Protein AF-N1UWQ7-F1 (afdb_monomer_lite)

Radius of gyration: 18.41 Å; chains: 1; bounding box: 34×38×49 Å

Sequence (87 aa):
MKDFSDFFRNPHIWDREIVAVGGDLSPERLLYAYKNGIFPWSDQPILWYCLDPRSIFDLNKLHISKRLKEKSIKNVIRLHSTVHLNK

Organism: NCBI:txid1085541

Structure (mmCIF, N/CA/C/O backbone):
data_AF-N1UWQ7-F1
#
_entry.id   AF-N1UWQ7-F1
#
loop_
_atom_site.group_PDB
_atom_site.id
_atom_site.type_symbol
_atom_site.label_atom_id
_atom_site.label_alt_id
_atom_site.label_comp_id
_atom_site.label_asym_id
_atom_site.label_entity_id
_atom_site.label_seq_id
_atom_site.pdbx_PDB_ins_code
_atom_site.Cartn_x
_atom_site.Cartn_y
_atom_site.Cartn_z
_atom_site.occupancy
_atom_site.B_iso_or_equiv
_atom_site.auth_seq_id
_atom_site.auth_comp_id
_atom_site.auth_asym_id
_atom_site.auth_atom_id
_atom_site.pdbx_PDB_model_num
ATOM 1 N N . MET A 1 1 ? -4.060 9.165 -19.083 1.00 64.94 1 MET A N 1
ATOM 2 C CA . MET A 1 1 ? -3.295 8.582 -17.957 1.00 64.94 1 MET A CA 1
ATOM 3 C C . MET A 1 1 ? -2.158 7.793 -18.578 1.00 64.94 1 MET A C 1
ATOM 5 O O . MET A 1 1 ? -2.434 7.127 -19.566 1.00 64.94 1 MET A O 1
ATOM 9 N N . LYS A 1 2 ? -0.910 7.934 -18.109 1.00 81.94 2 LYS A N 1
ATOM 10 C CA . LYS A 1 2 ? 0.198 7.132 -18.653 1.00 81.94 2 LYS A CA 1
ATOM 11 C C . LYS A 1 2 ? -0.051 5.657 -18.348 1.00 81.94 2 LYS A C 1
ATOM 13 O O . LYS A 1 2 ? -0.538 5.339 -17.262 1.00 81.94 2 LYS A O 1
ATOM 18 N N . ASP A 1 3 ? 0.249 4.812 -19.321 1.00 88.00 3 ASP A N 1
ATOM 19 C CA . ASP A 1 3 ? 0.228 3.368 -19.149 1.00 88.00 3 ASP A CA 1
ATOM 20 C C . ASP A 1 3 ? 1.583 2.899 -18.606 1.00 88.00 3 ASP A C 1
ATOM 22 O O . ASP A 1 3 ? 2.628 3.418 -19.002 1.00 88.00 3 ASP A O 1
ATOM 26 N N . PHE A 1 4 ? 1.550 1.964 -17.661 1.00 93.38 4 PHE A N 1
ATOM 27 C CA . PHE A 1 4 ? 2.730 1.368 -17.033 1.00 93.38 4 PHE A CA 1
ATOM 28 C C . PHE A 1 4 ? 2.654 -0.169 -17.041 1.00 93.38 4 PHE A C 1
ATOM 30 O O . PHE A 1 4 ? 3.358 -0.821 -16.265 1.00 93.38 4 PHE A O 1
ATOM 37 N N . SER A 1 5 ? 1.818 -0.753 -17.907 1.00 90.44 5 SER A N 1
ATOM 38 C CA . SER A 1 5 ? 1.692 -2.204 -18.102 1.00 90.44 5 SER A CA 1
ATOM 39 C C . SER A 1 5 ? 3.021 -2.890 -18.415 1.00 90.44 5 SER A C 1
ATOM 41 O O . SER A 1 5 ? 3.264 -3.998 -17.951 1.00 90.44 5 SER A O 1
ATOM 43 N N . ASP A 1 6 ? 3.903 -2.215 -19.153 1.00 93.25 6 ASP A N 1
ATOM 44 C CA . ASP A 1 6 ? 5.210 -2.761 -19.532 1.00 93.25 6 ASP A CA 1
ATOM 45 C C . ASP A 1 6 ? 6.198 -2.784 -18.355 1.00 93.25 6 ASP A C 1
ATOM 47 O O . ASP A 1 6 ? 7.189 -3.512 -18.376 1.00 93.25 6 A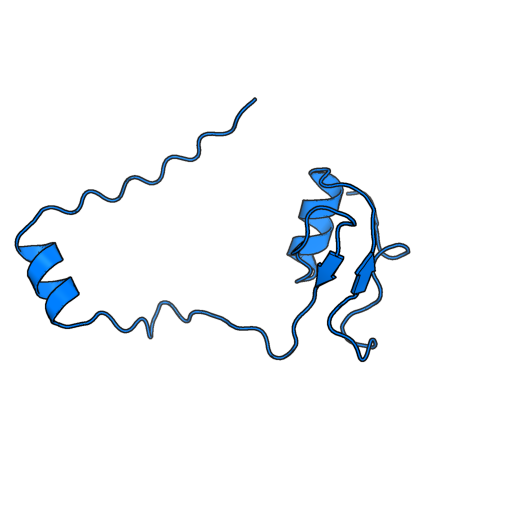SP A O 1
ATOM 51 N N . PHE A 1 7 ? 5.937 -1.982 -17.316 1.00 95.00 7 PHE A N 1
ATOM 52 C CA . PHE A 1 7 ? 6.787 -1.881 -16.131 1.00 95.00 7 PHE A CA 1
ATOM 53 C C . PHE A 1 7 ? 6.331 -2.814 -15.004 1.00 95.00 7 PHE A C 1
ATOM 55 O O . PHE A 1 7 ? 7.159 -3.468 -14.369 1.00 95.00 7 PHE A O 1
ATOM 62 N N . PHE A 1 8 ? 5.026 -2.869 -14.737 1.00 95.25 8 PHE A N 1
ATOM 63 C CA . PHE A 1 8 ? 4.460 -3.709 -13.685 1.00 95.25 8 PHE A CA 1
ATOM 64 C C . PHE A 1 8 ? 4.065 -5.071 -14.236 1.00 95.25 8 PHE A C 1
ATOM 66 O O . PHE A 1 8 ? 3.188 -5.168 -15.091 1.00 95.25 8 PHE A O 1
ATOM 73 N N . ARG A 1 9 ? 4.645 -6.147 -13.694 1.00 93.94 9 ARG A N 1
ATOM 74 C CA . ARG A 1 9 ? 4.151 -7.489 -14.015 1.00 93.94 9 ARG A CA 1
ATOM 75 C C . ARG A 1 9 ? 2.715 -7.660 -13.530 1.00 93.94 9 ARG A C 1
ATOM 77 O O . ARG A 1 9 ? 2.363 -7.168 -12.461 1.00 93.94 9 ARG A O 1
ATOM 84 N N . ASN A 1 10 ? 1.913 -8.398 -14.300 1.00 90.00 10 ASN A N 1
ATOM 85 C CA . ASN A 1 10 ? 0.527 -8.694 -13.951 1.00 90.00 10 ASN A CA 1
ATOM 86 C C . ASN A 1 10 ? 0.467 -9.522 -12.648 1.00 90.00 10 ASN A C 1
ATOM 88 O O . ASN A 1 10 ? 0.869 -10.689 -12.678 1.00 90.00 10 ASN A O 1
ATOM 92 N N . PRO A 1 11 ? -0.062 -8.971 -11.539 1.00 84.88 11 PRO A N 1
ATOM 93 C CA . PRO A 1 11 ? -0.090 -9.661 -10.251 1.00 84.88 11 PRO A CA 1
ATOM 94 C C . PRO A 1 11 ? -0.956 -10.926 -10.236 1.00 84.88 11 PRO A C 1
ATOM 96 O O . PRO A 1 11 ? -0.722 -11.807 -9.425 1.00 84.88 11 PRO A O 1
ATOM 99 N N . HIS A 1 12 ? -1.933 -11.051 -11.140 1.00 83.25 12 HIS A N 1
ATOM 100 C CA . HIS A 1 12 ? -2.821 -12.218 -11.199 1.00 83.25 12 HIS A CA 1
ATOM 101 C C . HIS A 1 12 ? -2.189 -13.438 -11.878 1.00 83.25 12 HIS A C 1
ATOM 103 O O . HIS A 1 12 ? -2.710 -14.543 -11.770 1.00 83.25 12 HIS A O 1
ATOM 109 N N . ILE A 1 13 ? -1.100 -13.233 -12.623 1.00 87.62 13 ILE A N 1
ATOM 110 C CA . ILE A 1 13 ? -0.365 -14.297 -13.327 1.00 87.62 13 ILE A CA 1
ATOM 111 C C . ILE A 1 13 ? 0.988 -14.544 -12.648 1.00 87.62 13 ILE A C 1
ATOM 113 O O . ILE A 1 13 ? 1.593 -15.604 -12.799 1.00 87.62 13 ILE A O 1
ATOM 117 N N . TRP A 1 14 ? 1.495 -13.547 -11.927 1.00 86.12 14 TRP A N 1
ATOM 118 C CA . TRP A 1 14 ? 2.823 -13.561 -11.346 1.00 86.12 14 TRP A CA 1
ATOM 119 C C . TRP A 1 14 ? 2.827 -14.199 -9.954 1.00 86.12 14 TRP A C 1
ATOM 121 O O . TRP A 1 14 ? 2.149 -13.736 -9.050 1.00 86.12 14 TRP A O 1
ATOM 131 N N . ASP A 1 15 ? 3.660 -15.223 -9.768 1.00 86.50 15 ASP A N 1
ATOM 132 C CA . ASP A 1 15 ? 3.740 -16.036 -8.540 1.00 86.50 15 ASP A CA 1
ATOM 133 C C . ASP A 1 15 ? 4.580 -15.399 -7.410 1.00 86.50 15 ASP A C 1
ATOM 135 O O . ASP A 1 15 ? 4.967 -16.049 -6.444 1.00 86.50 15 ASP A O 1
ATOM 139 N N . ARG A 1 16 ? 4.955 -14.119 -7.526 1.00 90.06 16 ARG A N 1
ATOM 140 C CA . ARG A 1 16 ? 5.716 -13.425 -6.474 1.00 90.06 16 ARG A CA 1
ATOM 141 C C . ARG A 1 16 ? 5.032 -12.137 -6.074 1.00 90.06 16 ARG A C 1
ATOM 143 O O . ARG A 1 16 ? 4.458 -11.437 -6.895 1.00 90.06 16 ARG A O 1
ATOM 150 N N . GLU A 1 17 ? 5.236 -11.754 -4.825 1.00 90.69 17 GLU A N 1
ATOM 151 C CA . GLU A 1 17 ? 4.688 -10.511 -4.285 1.00 90.69 17 GLU A CA 1
ATOM 152 C C . GLU A 1 17 ? 5.324 -9.259 -4.904 1.00 90.69 17 GLU A C 1
ATOM 154 O O . GLU A 1 17 ? 4.680 -8.219 -5.002 1.00 90.69 17 GLU A O 1
ATOM 159 N N . ILE A 1 18 ? 6.589 -9.337 -5.333 1.00 94.94 18 ILE A N 1
ATOM 160 C CA . ILE A 1 18 ? 7.291 -8.223 -5.984 1.00 94.94 18 ILE A CA 1
ATOM 161 C C . ILE A 1 18 ? 6.979 -8.233 -7.482 1.00 94.94 18 ILE A C 1
ATOM 163 O O . ILE A 1 18 ? 7.380 -9.154 -8.201 1.00 94.94 18 ILE A O 1
ATOM 167 N N . VAL A 1 19 ? 6.328 -7.171 -7.955 1.00 95.19 19 VAL A N 1
ATOM 168 C CA . VAL A 1 19 ? 5.827 -7.027 -9.333 1.00 95.19 19 VAL A CA 1
ATOM 169 C C . VAL A 1 19 ? 6.647 -6.059 -10.188 1.00 95.19 19 VAL A C 1
ATOM 171 O O . VAL A 1 19 ? 6.531 -6.087 -11.412 1.00 95.19 19 VAL A O 1
ATOM 174 N N . ALA A 1 20 ? 7.503 -5.236 -9.572 1.00 95.88 20 ALA A N 1
ATOM 175 C CA . ALA A 1 20 ? 8.500 -4.412 -10.257 1.00 95.88 20 ALA A CA 1
ATOM 176 C C . ALA A 1 20 ? 9.625 -3.963 -9.304 1.00 95.88 20 ALA A C 1
ATOM 178 O O . ALA A 1 20 ? 9.456 -3.947 -8.083 1.00 95.88 20 ALA A O 1
ATOM 179 N N . VAL A 1 21 ? 10.764 -3.560 -9.875 1.00 96.25 21 VAL A N 1
ATOM 180 C CA . VAL A 1 21 ? 11.929 -3.016 -9.157 1.00 96.25 21 VAL A CA 1
ATOM 181 C C . VAL A 1 21 ? 12.391 -1.731 -9.850 1.00 96.25 21 VAL A C 1
ATOM 183 O O . VAL A 1 21 ? 12.475 -1.684 -11.075 1.00 96.25 21 VAL A O 1
ATOM 186 N N . GLY A 1 22 ? 12.714 -0.697 -9.076 1.00 95.50 22 GLY A N 1
ATOM 187 C CA . GLY A 1 22 ? 13.177 0.602 -9.559 1.00 95.50 22 GLY A CA 1
ATOM 188 C C . GLY A 1 22 ? 12.041 1.549 -9.953 1.00 95.50 22 GLY A C 1
ATOM 189 O O . GLY A 1 22 ? 10.947 1.516 -9.388 1.00 95.50 22 GLY A O 1
ATOM 190 N N . GLY A 1 23 ? 12.309 2.416 -10.931 1.00 93.19 23 GLY A N 1
ATOM 191 C CA . GLY A 1 23 ? 11.392 3.486 -11.321 1.00 93.19 23 GLY A CA 1
ATOM 192 C C . GLY A 1 23 ? 11.506 4.717 -10.420 1.00 93.19 23 GLY A C 1
ATOM 193 O O . GLY A 1 23 ? 12.591 5.055 -9.956 1.00 93.19 23 GLY A O 1
ATOM 194 N N . ASP A 1 24 ? 10.382 5.395 -10.206 1.00 94.56 24 ASP A N 1
ATOM 195 C CA . ASP A 1 24 ? 10.279 6.663 -9.479 1.00 94.56 24 ASP A CA 1
ATOM 196 C C . ASP A 1 24 ? 8.964 6.728 -8.684 1.00 94.56 24 ASP A C 1
ATOM 198 O O . ASP A 1 24 ? 8.064 5.920 -8.896 1.00 94.56 24 ASP A O 1
ATOM 202 N N . LEU A 1 25 ? 8.831 7.704 -7.785 1.00 94.31 25 LEU A N 1
ATOM 203 C CA . LEU A 1 25 ? 7.587 7.980 -7.054 1.00 94.31 25 LEU A CA 1
ATOM 204 C C . LEU A 1 25 ? 6.786 9.118 -7.712 1.00 94.31 25 LEU A C 1
ATOM 206 O O . LEU A 1 25 ? 6.202 9.951 -7.019 1.00 94.31 25 LEU A O 1
ATOM 210 N N . SER A 1 26 ? 6.776 9.188 -9.051 1.00 94.56 26 SER A N 1
ATOM 211 C CA . SER A 1 26 ? 5.971 10.191 -9.758 1.00 94.56 26 SER A CA 1
ATOM 212 C C . SER A 1 26 ? 4.472 9.999 -9.478 1.00 94.56 26 SER A C 1
ATOM 214 O O . SER A 1 26 ? 4.004 8.854 -9.380 1.00 94.56 26 SER A O 1
ATOM 216 N N . PRO A 1 27 ? 3.685 11.089 -9.372 1.00 94.94 27 PRO A N 1
ATOM 217 C CA . PRO A 1 27 ? 2.247 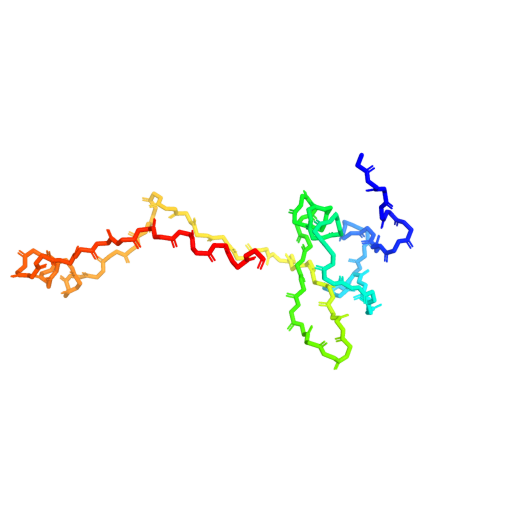11.003 -9.123 1.00 94.94 27 PRO A CA 1
ATOM 218 C C . PRO A 1 27 ? 1.514 10.099 -10.118 1.00 94.94 27 PRO A C 1
ATOM 220 O O . PRO A 1 27 ? 0.640 9.331 -9.724 1.00 94.94 27 PRO A O 1
ATOM 223 N N . GLU A 1 28 ? 1.882 10.132 -11.399 1.00 95.62 28 GLU A N 1
ATOM 224 C CA . GLU A 1 28 ? 1.256 9.312 -12.435 1.00 95.62 28 GLU A CA 1
ATOM 225 C C . GLU A 1 28 ? 1.490 7.818 -12.201 1.00 95.62 28 GLU A C 1
ATOM 227 O O . GLU A 1 28 ? 0.553 7.026 -12.338 1.00 95.62 28 GLU A O 1
ATOM 232 N N . ARG A 1 29 ? 2.717 7.432 -11.824 1.00 95.62 29 ARG A N 1
ATOM 233 C CA . ARG A 1 29 ? 3.071 6.035 -11.548 1.00 95.62 29 ARG A CA 1
ATOM 234 C C . ARG A 1 29 ? 2.401 5.542 -10.274 1.00 95.62 29 ARG A C 1
ATOM 236 O O . ARG A 1 29 ? 1.865 4.439 -10.264 1.00 95.62 29 ARG A O 1
ATOM 243 N N . LEU A 1 30 ? 2.370 6.368 -9.227 1.00 95.75 30 LEU A N 1
ATOM 244 C CA . LEU A 1 30 ? 1.662 6.054 -7.985 1.00 95.75 30 LEU A CA 1
ATOM 245 C C . LEU A 1 30 ? 0.164 5.867 -8.232 1.00 95.75 30 LEU A C 1
ATOM 247 O O . LEU A 1 30 ? -0.405 4.870 -7.797 1.00 95.75 30 LEU A O 1
ATOM 251 N N . LEU A 1 31 ? -0.471 6.776 -8.977 1.00 96.06 31 LEU A N 1
ATOM 252 C CA . LEU A 1 31 ? -1.886 6.656 -9.330 1.00 96.06 31 LEU A CA 1
ATOM 253 C C . LEU A 1 31 ? -2.170 5.378 -10.124 1.00 96.06 31 LEU A C 1
ATOM 255 O O . LEU A 1 31 ? -3.183 4.728 -9.871 1.00 96.06 31 LEU A O 1
ATOM 259 N N . TYR A 1 32 ? -1.295 5.000 -11.061 1.00 95.69 32 TYR A N 1
ATOM 260 C CA . TYR A 1 32 ? -1.414 3.728 -11.773 1.00 95.69 32 TYR A CA 1
ATOM 261 C C . TYR A 1 32 ? -1.254 2.530 -10.825 1.00 95.69 32 TYR A C 1
ATOM 263 O O . TYR A 1 32 ? -2.087 1.625 -10.841 1.00 95.69 32 TYR A O 1
ATOM 271 N N . ALA A 1 33 ? -0.218 2.528 -9.984 1.00 95.56 33 ALA A N 1
ATOM 272 C CA . ALA A 1 33 ? 0.091 1.429 -9.074 1.00 95.56 33 ALA A CA 1
ATOM 273 C C . ALA A 1 33 ? -1.053 1.182 -8.078 1.00 95.56 33 ALA A C 1
ATOM 275 O O . ALA A 1 33 ? -1.600 0.080 -8.038 1.00 95.56 33 ALA A O 1
ATOM 276 N N . TYR A 1 34 ? -1.503 2.219 -7.362 1.00 95.00 34 TYR A N 1
ATOM 277 C CA . TYR A 1 34 ? -2.577 2.093 -6.371 1.00 95.00 34 TYR A CA 1
ATOM 278 C C . TYR A 1 34 ? -3.909 1.650 -6.989 1.00 95.00 34 TYR A C 1
ATOM 280 O O . TYR A 1 34 ? -4.636 0.879 -6.365 1.00 95.00 34 TYR A O 1
ATOM 288 N N . LYS A 1 35 ? -4.221 2.073 -8.224 1.00 93.62 35 LYS A N 1
ATOM 289 C CA . LYS A 1 35 ? -5.408 1.590 -8.955 1.00 93.62 35 LYS A CA 1
ATOM 290 C C . LYS A 1 35 ? -5.364 0.091 -9.245 1.00 93.62 35 LYS A C 1
ATOM 292 O O . LYS A 1 35 ? -6.417 -0.528 -9.326 1.00 93.62 35 LYS A O 1
ATOM 297 N N . ASN A 1 36 ? -4.169 -0.474 -9.382 1.00 92.25 36 ASN A N 1
ATOM 298 C CA . ASN A 1 36 ? -3.947 -1.893 -9.650 1.00 92.25 36 ASN A CA 1
ATOM 299 C C . ASN A 1 36 ? -3.582 -2.692 -8.383 1.00 92.25 36 ASN A C 1
ATOM 301 O O . ASN A 1 36 ? -3.117 -3.822 -8.485 1.00 92.25 36 ASN A O 1
ATOM 305 N N . GLY A 1 37 ? -3.753 -2.122 -7.183 1.00 92.38 37 GLY A N 1
ATOM 306 C CA . GLY A 1 37 ? -3.415 -2.806 -5.927 1.00 92.38 37 GLY A CA 1
ATOM 307 C C . GLY A 1 37 ? -1.910 -2.979 -5.684 1.00 92.38 37 GLY A C 1
ATOM 308 O O . GLY A 1 37 ? -1.514 -3.785 -4.842 1.00 92.38 37 GLY A O 1
ATOM 309 N N . ILE A 1 38 ? -1.078 -2.220 -6.401 1.00 95.25 38 ILE A N 1
ATOM 310 C CA . ILE A 1 38 ? 0.381 -2.233 -6.297 1.00 95.25 38 ILE A CA 1
ATOM 311 C C . ILE A 1 38 ? 0.831 -1.049 -5.438 1.00 95.25 38 ILE A C 1
ATOM 313 O O . ILE A 1 38 ? 0.337 0.067 -5.596 1.00 95.25 38 ILE A O 1
ATOM 317 N N . PHE A 1 39 ? 1.784 -1.263 -4.534 1.00 95.50 39 PHE A N 1
ATOM 318 C CA . PHE A 1 39 ? 2.283 -0.217 -3.637 1.00 95.50 39 PHE A CA 1
ATOM 319 C C . PHE A 1 39 ? 3.805 -0.325 -3.443 1.00 95.50 39 PHE A C 1
ATOM 321 O O . PHE A 1 39 ? 4.342 -1.436 -3.418 1.00 95.50 39 PHE A O 1
ATOM 328 N N . PRO A 1 40 ? 4.520 0.808 -3.332 1.00 96.19 40 PRO A N 1
ATOM 329 C CA . PRO A 1 40 ? 5.951 0.805 -3.054 1.00 96.19 40 PRO A CA 1
ATOM 330 C C . PRO A 1 40 ? 6.200 0.515 -1.567 1.00 96.19 40 PRO A C 1
ATOM 332 O O . PRO A 1 40 ? 5.493 1.050 -0.711 1.00 96.19 40 PRO A O 1
ATOM 335 N N . TRP A 1 41 ? 7.194 -0.318 -1.248 1.00 92.94 41 TRP A N 1
ATOM 336 C CA . TRP A 1 41 ? 7.512 -0.682 0.147 1.00 92.94 41 TRP A CA 1
ATOM 337 C C . TRP A 1 41 ? 9.010 -0.620 0.497 1.00 92.94 41 TRP A C 1
ATOM 339 O O . TRP A 1 41 ? 9.409 -0.947 1.611 1.00 92.94 41 TRP A O 1
ATOM 349 N N . SER A 1 42 ? 9.863 -0.164 -0.414 1.00 89.81 42 SER A N 1
ATOM 350 C CA . SER A 1 42 ? 11.264 0.126 -0.100 1.00 89.81 42 SER A CA 1
ATOM 351 C C . SER A 1 42 ? 11.717 1.408 -0.772 1.00 89.81 42 SER A C 1
ATOM 353 O O . SER A 1 42 ? 11.166 1.808 -1.799 1.00 89.81 42 SER A O 1
ATOM 355 N N . ASP A 1 43 ? 12.754 2.014 -0.202 1.00 79.25 43 ASP A N 1
ATOM 356 C CA . ASP A 1 43 ? 13.248 3.303 -0.671 1.00 79.25 43 ASP A CA 1
ATOM 357 C C . ASP A 1 43 ? 14.352 3.146 -1.729 1.00 79.25 43 ASP A C 1
ATOM 359 O O . ASP A 1 43 ? 14.344 3.876 -2.719 1.00 79.25 43 ASP A O 1
ATOM 363 N N . GLN A 1 44 ? 15.294 2.198 -1.575 1.00 89.19 44 GLN A N 1
ATOM 364 C CA . GLN A 1 44 ? 16.411 2.021 -2.521 1.00 89.19 44 GLN A CA 1
ATOM 365 C C . GLN A 1 44 ? 16.869 0.551 -2.671 1.00 89.19 44 GLN A C 1
ATOM 367 O O . GLN A 1 44 ? 17.433 -0.003 -1.727 1.00 89.19 44 GLN A O 1
ATOM 372 N N . PRO A 1 45 ? 16.692 -0.075 -3.857 1.00 89.75 45 PRO A N 1
ATOM 373 C CA . PRO A 1 45 ? 15.832 0.384 -4.955 1.00 89.75 45 PRO A CA 1
ATOM 374 C C . PRO A 1 45 ? 14.353 0.357 -4.537 1.00 89.75 45 PRO A C 1
ATOM 376 O O . PRO A 1 45 ? 13.991 -0.344 -3.593 1.00 89.75 45 PRO A O 1
ATOM 379 N N . ILE A 1 46 ? 13.490 1.088 -5.249 1.00 95.50 46 ILE A N 1
ATOM 380 C CA . ILE A 1 46 ? 12.040 1.030 -5.011 1.00 95.50 46 ILE A CA 1
ATOM 381 C C . ILE A 1 46 ? 11.526 -0.360 -5.394 1.00 95.50 46 ILE A C 1
ATOM 383 O O . ILE A 1 46 ? 11.654 -0.778 -6.543 1.00 95.50 46 ILE A O 1
ATOM 387 N N . LEU A 1 47 ? 10.940 -1.081 -4.446 1.00 96.56 47 LEU A N 1
ATOM 388 C CA . LEU A 1 47 ? 10.290 -2.366 -4.672 1.00 96.56 47 LEU A CA 1
ATOM 389 C C . LEU A 1 47 ? 8.782 -2.168 -4.648 1.00 96.56 47 LEU A C 1
ATOM 391 O O . LEU A 1 47 ? 8.228 -1.588 -3.710 1.00 96.56 47 LEU A O 1
ATOM 395 N N . TRP A 1 48 ? 8.129 -2.671 -5.689 1.00 96.31 48 TRP A N 1
ATOM 396 C CA . TRP A 1 48 ? 6.689 -2.570 -5.869 1.00 96.31 48 TRP A CA 1
ATOM 397 C C . TRP A 1 48 ? 6.041 -3.913 -5.572 1.00 96.31 48 TRP A C 1
ATOM 399 O O . TRP A 1 48 ? 6.379 -4.916 -6.204 1.00 96.31 48 TRP A O 1
ATOM 409 N N . TYR A 1 49 ? 5.108 -3.916 -4.626 1.00 95.44 49 TYR A N 1
ATOM 410 C CA . TYR A 1 49 ? 4.480 -5.117 -4.094 1.00 95.44 49 TYR A CA 1
ATOM 411 C C . TYR A 1 49 ? 3.006 -5.214 -4.470 1.00 95.44 49 TYR A C 1
ATOM 413 O O . TYR A 1 49 ? 2.304 -4.205 -4.523 1.00 95.44 49 TYR A O 1
ATOM 421 N N . CYS A 1 50 ? 2.530 -6.444 -4.634 1.00 94.50 50 CYS A N 1
ATOM 422 C CA . CYS A 1 50 ? 1.127 -6.826 -4.646 1.00 94.50 50 CYS A CA 1
ATOM 423 C C . CYS A 1 50 ? 0.982 -8.099 -3.795 1.00 94.50 50 CYS A C 1
ATOM 425 O O . CYS A 1 50 ? 1.423 -9.168 -4.202 1.00 94.50 50 CYS A O 1
ATOM 427 N N . LEU A 1 51 ? 0.450 -7.965 -2.575 1.00 91.06 51 LEU A N 1
ATOM 428 C CA . LEU A 1 51 ? 0.294 -9.091 -1.644 1.00 91.06 51 LEU A CA 1
ATOM 429 C C . LEU A 1 51 ? -1.050 -9.776 -1.879 1.00 91.06 51 LEU A C 1
ATOM 431 O O . LEU A 1 51 ? -2.083 -9.101 -1.810 1.00 91.06 51 LEU A O 1
ATOM 435 N N . ASP A 1 52 ? -1.022 -11.092 -2.058 1.00 87.12 52 ASP A N 1
ATOM 436 C CA . ASP A 1 52 ? -2.202 -11.950 -2.124 1.00 87.12 52 ASP A CA 1
ATOM 437 C C . ASP A 1 52 ? -2.013 -13.147 -1.167 1.00 87.12 52 ASP A C 1
ATOM 439 O O . ASP A 1 52 ? -1.101 -13.946 -1.382 1.00 87.12 52 ASP A O 1
ATOM 443 N N . PRO A 1 53 ? -2.795 -13.272 -0.073 1.00 88.75 53 PRO A N 1
ATOM 444 C CA . PRO A 1 53 ? -3.954 -12.460 0.304 1.00 88.75 53 PRO A CA 1
ATOM 445 C C . PRO A 1 53 ? -3.600 -11.053 0.807 1.00 88.75 53 PRO A C 1
ATOM 447 O O . PRO A 1 53 ? -2.634 -10.834 1.541 1.00 88.75 53 PRO A O 1
ATOM 450 N N . ARG A 1 54 ? -4.453 -10.077 0.471 1.00 88.88 54 ARG A N 1
ATOM 451 C CA . ARG A 1 54 ? -4.308 -8.685 0.916 1.00 88.88 54 ARG A CA 1
ATOM 452 C C . ARG A 1 54 ? -4.933 -8.464 2.294 1.00 88.88 54 ARG A C 1
ATOM 454 O O . ARG A 1 54 ? -6.123 -8.699 2.492 1.00 88.88 54 ARG A O 1
ATOM 461 N N . SER A 1 55 ? -4.164 -7.896 3.221 1.00 90.25 55 SER A N 1
ATOM 462 C CA . SER A 1 55 ? -4.703 -7.410 4.496 1.00 90.25 55 SER A CA 1
ATOM 463 C C . SER A 1 55 ? -5.645 -6.225 4.273 1.00 90.25 55 SER A C 1
ATOM 465 O O . SER A 1 55 ? -5.216 -5.159 3.828 1.00 90.25 55 SER A O 1
ATOM 467 N N . ILE A 1 56 ? -6.923 -6.403 4.614 1.00 90.38 56 ILE A N 1
ATOM 468 C CA . ILE A 1 56 ? -7.954 -5.361 4.575 1.00 90.38 56 ILE A CA 1
ATOM 469 C C . ILE A 1 56 ? -8.536 -5.128 5.971 1.00 90.38 56 ILE A C 1
ATOM 471 O O . ILE A 1 56 ? -8.708 -6.062 6.754 1.00 90.38 56 ILE A O 1
ATOM 475 N N . PHE A 1 57 ? -8.866 -3.874 6.278 1.00 90.88 57 PHE A N 1
ATOM 476 C CA . PHE A 1 57 ? -9.600 -3.516 7.489 1.00 90.88 57 PHE A CA 1
ATOM 477 C C . PHE A 1 57 ? -11.070 -3.297 7.142 1.00 90.88 57 PHE A C 1
ATOM 479 O O . PHE A 1 57 ? -11.424 -2.302 6.512 1.00 90.88 57 PHE A O 1
ATOM 486 N N . 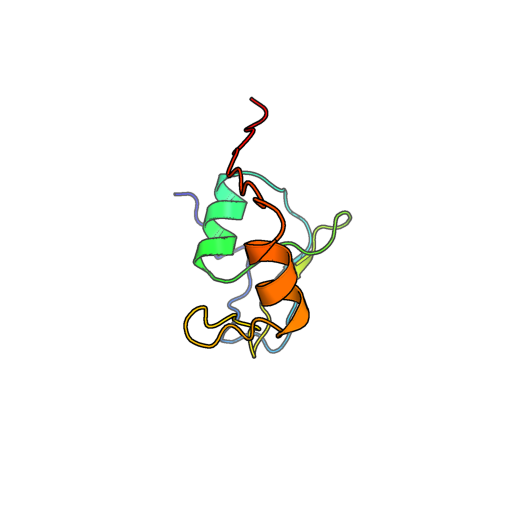ASP A 1 58 ? -11.932 -4.213 7.577 1.00 90.56 58 ASP A N 1
ATOM 487 C CA . ASP A 1 58 ? -13.377 -4.000 7.529 1.00 90.56 58 ASP A CA 1
ATOM 488 C C . ASP A 1 58 ? -13.777 -3.040 8.655 1.00 90.56 58 ASP A C 1
ATOM 490 O O . ASP A 1 58 ? -13.833 -3.412 9.831 1.00 90.56 58 ASP A O 1
ATOM 494 N N . LEU A 1 59 ? -14.046 -1.786 8.288 1.00 89.50 59 LEU A N 1
ATOM 495 C CA . LEU A 1 59 ? -14.424 -0.737 9.234 1.00 89.50 59 LEU A CA 1
ATOM 496 C C . LEU A 1 59 ? -15.722 -1.065 9.990 1.00 89.50 59 LEU A C 1
ATOM 498 O O . LEU A 1 59 ? -15.881 -0.613 11.123 1.00 89.50 59 LEU A O 1
ATOM 502 N N . ASN A 1 60 ? -16.609 -1.902 9.435 1.00 92.56 60 ASN A N 1
ATOM 503 C CA . ASN A 1 60 ? -17.834 -2.333 10.121 1.00 92.56 60 ASN A CA 1
ATOM 504 C C . ASN A 1 60 ? -17.555 -3.349 11.236 1.00 92.56 60 ASN A C 1
ATOM 506 O O . ASN A 1 60 ? -18.357 -3.504 12.156 1.00 92.56 60 ASN A O 1
ATOM 510 N N . LYS A 1 61 ? -16.411 -4.037 11.167 1.00 92.50 61 LYS A N 1
ATOM 511 C CA . LYS A 1 61 ? -15.957 -5.028 12.154 1.00 92.50 61 LYS A CA 1
ATOM 512 C C . LYS A 1 61 ? -14.825 -4.497 13.028 1.00 92.50 61 LYS A C 1
ATOM 514 O O . LYS A 1 61 ? -14.152 -5.27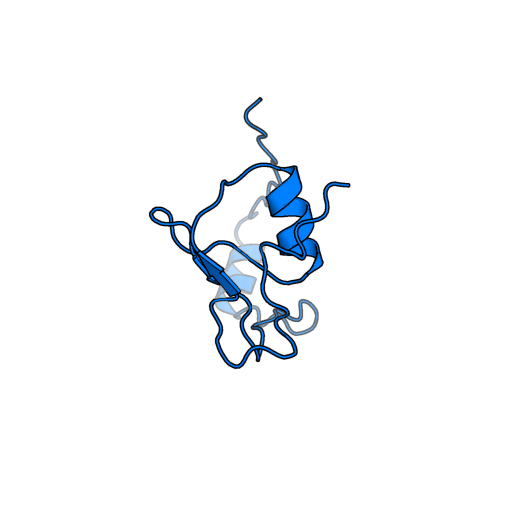6 13.704 1.00 92.50 61 LYS A O 1
ATOM 519 N N . LEU A 1 62 ? -14.600 -3.183 13.025 1.00 89.69 62 LEU A N 1
ATOM 520 C CA . LEU A 1 62 ? -13.526 -2.567 13.787 1.00 89.69 62 LEU A CA 1
ATOM 521 C C . LEU A 1 62 ? -13.675 -2.879 15.283 1.00 89.69 62 LEU A C 1
ATOM 523 O O . LEU A 1 62 ? -14.598 -2.419 15.961 1.00 89.69 62 LEU A O 1
ATOM 527 N N . HIS A 1 63 ? -12.724 -3.641 15.819 1.00 90.56 63 HIS A N 1
ATOM 528 C CA . HIS A 1 63 ? -12.685 -3.947 17.240 1.00 90.56 63 HIS A CA 1
ATOM 529 C C . HIS A 1 63 ? -12.112 -2.763 18.027 1.00 90.56 63 HIS A C 1
ATOM 531 O O . HIS A 1 63 ? -10.905 -2.527 18.048 1.00 90.56 63 HIS A O 1
ATOM 537 N N . ILE A 1 64 ? -12.982 -2.030 18.723 1.00 88.38 64 ILE A N 1
ATOM 538 C CA . ILE A 1 64 ? -12.570 -0.971 19.650 1.00 88.38 64 ILE A CA 1
ATOM 539 C C . ILE A 1 64 ? -12.532 -1.549 21.067 1.00 88.38 64 ILE A C 1
ATOM 541 O O . ILE A 1 64 ? -13.576 -1.888 21.637 1.00 88.38 64 ILE A O 1
ATOM 545 N N . SER A 1 65 ? -11.333 -1.632 21.647 1.00 90.31 65 SER A N 1
ATOM 546 C CA . SER A 1 65 ? -11.144 -2.154 23.003 1.00 90.31 65 SER A CA 1
ATOM 547 C C . SER A 1 65 ? -11.909 -1.330 24.048 1.00 90.31 65 SER A C 1
ATOM 549 O O . SER A 1 65 ? -12.071 -0.113 23.921 1.00 90.31 65 SER A O 1
ATOM 551 N N . LYS A 1 66 ? -12.350 -1.986 25.130 1.00 87.94 66 LYS A N 1
ATOM 552 C CA . LYS A 1 66 ? -13.095 -1.344 26.228 1.00 87.94 66 LYS A CA 1
ATOM 553 C C . LYS A 1 66 ? -12.346 -0.135 26.809 1.00 87.94 66 LYS A C 1
ATOM 555 O O . LYS A 1 66 ? -12.930 0.933 26.955 1.00 87.94 66 LYS A O 1
ATOM 560 N N . ARG A 1 67 ? -11.033 -0.269 27.034 1.00 85.75 67 ARG A N 1
ATOM 561 C CA . ARG A 1 67 ? -10.170 0.812 27.544 1.00 85.75 67 ARG A CA 1
ATOM 562 C C . ARG A 1 67 ? -10.103 2.010 26.591 1.00 85.75 67 ARG A C 1
ATOM 564 O O . ARG A 1 67 ? -10.083 3.148 27.057 1.00 85.75 67 ARG A O 1
ATOM 571 N N . LEU A 1 68 ? -10.069 1.773 25.273 1.00 85.06 68 LEU A N 1
ATOM 572 C CA . LEU A 1 68 ? -10.066 2.849 24.277 1.00 85.06 68 LEU A CA 1
ATOM 573 C C . LEU A 1 68 ? -11.404 3.598 24.271 1.00 85.06 68 LEU A C 1
ATOM 575 O O . LEU A 1 68 ? -11.389 4.826 24.286 1.00 85.06 68 LEU A O 1
ATOM 579 N N . LYS A 1 69 ? -12.534 2.878 24.356 1.00 83.50 69 LYS A N 1
ATOM 580 C CA . LYS A 1 69 ? -13.874 3.485 24.488 1.00 83.50 69 LYS A CA 1
ATOM 581 C C . LYS A 1 69 ? -14.000 4.330 25.757 1.00 83.50 69 LYS A C 1
ATOM 583 O O . LYS A 1 69 ? -14.476 5.457 25.716 1.00 83.50 69 LYS A O 1
ATOM 588 N N . GLU A 1 70 ? -13.541 3.812 26.893 1.00 81.25 70 GLU A N 1
ATOM 589 C CA . GLU A 1 70 ? -13.590 4.542 28.165 1.00 81.25 70 GLU A CA 1
ATOM 590 C C . GLU A 1 70 ? -12.732 5.815 28.133 1.00 81.25 70 GLU A C 1
ATOM 592 O O . GLU A 1 70 ? -13.143 6.853 28.653 1.00 81.25 70 GLU A O 1
ATOM 597 N N . LYS A 1 71 ? -11.552 5.764 27.500 1.00 77.75 71 LYS A N 1
ATOM 598 C CA . LYS A 1 71 ? -10.659 6.923 27.374 1.00 77.75 71 LYS A CA 1
ATOM 599 C C . LYS A 1 71 ? -11.185 7.960 26.377 1.00 77.75 71 LYS A C 1
ATOM 601 O O . LYS A 1 71 ? -11.033 9.148 26.645 1.00 77.75 71 LYS A O 1
ATOM 606 N N . SER A 1 72 ? -11.813 7.540 25.274 1.00 69.06 72 SER A N 1
ATOM 607 C CA . SER A 1 72 ? -12.405 8.459 24.288 1.00 69.06 72 SER A CA 1
ATOM 608 C C . SER A 1 72 ? -13.639 9.193 24.814 1.00 69.06 72 SER A C 1
ATOM 610 O O . SER A 1 72 ? -13.955 10.269 24.325 1.00 69.06 72 SER A O 1
ATOM 612 N N . ILE A 1 73 ? -14.341 8.618 25.797 1.00 61.53 73 ILE A N 1
ATOM 613 C CA . ILE A 1 73 ? -15.488 9.259 26.460 1.00 61.53 73 ILE A CA 1
ATOM 614 C C . ILE A 1 73 ? -15.018 10.233 27.553 1.00 61.53 73 ILE A C 1
ATOM 616 O O . ILE A 1 73 ? -15.638 11.270 27.759 1.00 61.53 73 ILE A O 1
ATOM 620 N N . LYS A 1 74 ? -13.914 9.922 28.250 1.00 59.72 74 LYS A N 1
ATOM 621 C CA . LYS A 1 74 ? -13.377 10.752 29.346 1.00 59.72 74 LYS A CA 1
ATOM 622 C C . LYS A 1 74 ? -12.525 11.932 28.874 1.00 59.72 74 LYS A C 1
ATOM 624 O O . LYS A 1 74 ? -12.501 12.957 29.543 1.00 59.72 74 LYS A O 1
ATOM 629 N N . ASN A 1 75 ? -11.848 11.797 27.736 1.00 57.19 75 ASN A N 1
ATOM 630 C CA . ASN A 1 75 ? -11.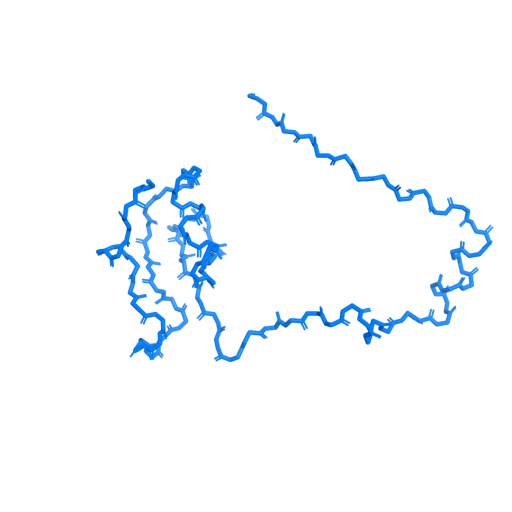074 12.861 27.105 1.00 57.19 75 ASN A CA 1
ATOM 631 C C . ASN A 1 75 ? -11.632 13.105 25.704 1.00 57.19 75 ASN A C 1
ATOM 633 O O . ASN A 1 75 ? -11.728 12.162 24.922 1.00 57.19 75 ASN A O 1
ATOM 637 N N . VAL A 1 76 ? -11.938 14.359 25.362 1.00 61.97 76 VAL A N 1
ATOM 638 C CA . VAL A 1 76 ? -12.299 14.755 23.992 1.00 61.97 76 VAL A CA 1
ATOM 639 C C . VAL A 1 76 ? -11.081 14.528 23.093 1.00 61.97 76 VAL A C 1
ATOM 641 O O . VAL A 1 76 ? -10.209 15.386 22.968 1.00 61.97 76 VAL A O 1
ATOM 644 N N . ILE A 1 77 ? -10.975 13.342 22.492 1.00 67.75 77 ILE A N 1
ATOM 645 C CA . ILE A 1 77 ? -9.964 13.065 21.471 1.00 67.75 77 ILE A CA 1
ATOM 646 C C . ILE A 1 77 ? -10.419 13.794 20.210 1.00 67.75 77 ILE A C 1
ATOM 648 O O . ILE A 1 77 ? -11.336 13.355 19.518 1.00 67.75 77 ILE A O 1
ATOM 652 N N . ARG A 1 78 ? -9.795 14.938 19.925 1.00 69.12 78 ARG A N 1
ATOM 653 C CA . ARG A 1 78 ? -10.056 15.693 18.702 1.00 69.12 78 ARG A CA 1
ATOM 654 C C . ARG A 1 78 ? -9.312 15.026 17.552 1.00 69.12 78 ARG A C 1
ATOM 656 O O . ARG A 1 78 ? -8.097 15.151 17.437 1.00 69.12 78 ARG A O 1
ATOM 663 N N . LEU A 1 79 ? -10.045 14.299 16.715 1.00 74.50 79 LEU A N 1
ATOM 664 C CA . LEU A 1 79 ? -9.519 13.812 15.446 1.00 74.50 79 LEU A CA 1
ATOM 665 C C . LEU A 1 79 ? -9.467 14.994 14.479 1.00 74.50 79 LEU A C 1
ATOM 667 O O . LEU A 1 79 ? -10.478 15.654 14.246 1.00 74.50 79 LEU A O 1
ATOM 671 N N . HIS A 1 80 ? -8.285 15.282 13.948 1.00 71.44 80 HIS A N 1
ATOM 672 C CA . HIS A 1 80 ? -8.101 16.312 12.940 1.00 71.44 80 HIS A CA 1
ATOM 673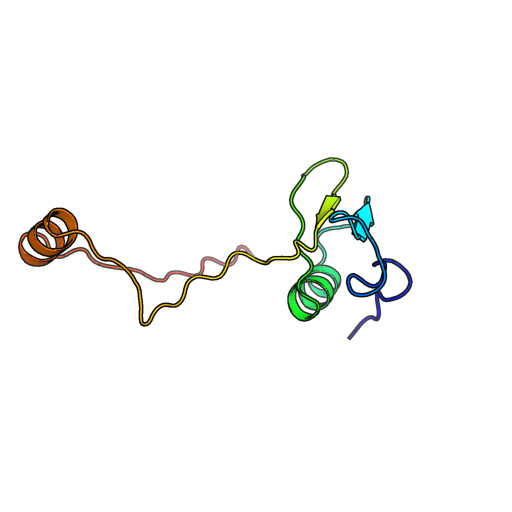 C C . HIS A 1 80 ? -7.557 15.658 11.676 1.00 71.44 80 HIS A C 1
ATOM 675 O O . HIS A 1 80 ? -6.435 15.156 11.662 1.00 71.44 80 HIS A O 1
ATOM 681 N N . SER A 1 81 ? -8.356 15.639 10.615 1.00 67.25 81 SER A N 1
ATOM 682 C CA . SER A 1 81 ? -7.897 15.212 9.298 1.00 67.25 81 SER A CA 1
ATOM 683 C C . SER A 1 81 ? -7.329 16.426 8.560 1.00 67.25 81 SER A C 1
ATOM 685 O O . SER A 1 81 ? -8.040 17.049 7.773 1.00 67.25 81 SER A O 1
ATOM 687 N N . THR A 1 82 ? -6.068 16.800 8.818 1.00 69.56 82 THR A N 1
ATOM 688 C CA . THR A 1 82 ? -5.361 17.710 7.898 1.00 69.56 82 THR A CA 1
ATOM 689 C C . THR A 1 82 ? -4.646 16.902 6.840 1.00 69.56 82 THR A C 1
ATOM 691 O O . THR A 1 82 ? -3.818 16.054 7.165 1.00 69.56 82 THR A O 1
ATOM 694 N N . VAL A 1 83 ? -4.874 17.243 5.579 1.00 69.94 83 VAL A N 1
ATOM 695 C CA . VAL A 1 83 ? -3.948 16.884 4.509 1.00 69.94 83 VAL A CA 1
ATOM 696 C C . VAL A 1 83 ? -3.040 18.092 4.296 1.00 69.94 83 VAL A C 1
ATOM 698 O O . VAL A 1 83 ? -3.452 19.083 3.701 1.00 69.94 83 VAL A O 1
ATOM 701 N N . HIS A 1 84 ? -1.819 18.038 4.828 1.00 67.62 84 HIS A N 1
ATOM 702 C CA . HIS A 1 84 ? -0.786 19.009 4.475 1.00 67.62 84 HIS A CA 1
ATOM 703 C C . HIS A 1 84 ? -0.097 18.506 3.209 1.00 67.62 84 HIS A C 1
ATOM 705 O O . HIS A 1 84 ? 0.770 17.637 3.268 1.00 67.62 84 HIS A O 1
ATOM 711 N N . LEU A 1 85 ? -0.535 19.008 2.056 1.00 63.34 85 LEU A N 1
ATOM 712 C CA . LEU A 1 85 ? 0.180 18.795 0.804 1.00 63.34 85 LEU A CA 1
ATOM 713 C C . LEU A 1 85 ? 1.338 19.789 0.766 1.00 63.34 85 LEU A C 1
ATOM 715 O O . LEU A 1 85 ? 1.107 20.996 0.669 1.00 63.34 85 LEU A O 1
ATOM 719 N N . ASN A 1 86 ? 2.569 19.288 0.860 1.00 55.06 86 ASN A N 1
ATOM 720 C CA . ASN A 1 86 ? 3.734 20.082 0.491 1.00 55.06 86 ASN A CA 1
ATOM 721 C C . ASN A 1 86 ? 3.606 20.375 -1.008 1.00 55.06 86 ASN A C 1
ATOM 723 O O . ASN A 1 86 ? 3.598 19.445 -1.816 1.00 55.06 86 ASN A O 1
ATOM 727 N N . LYS A 1 87 ? 3.392 21.649 -1.345 1.00 48.75 87 LYS A N 1
ATOM 728 C CA . LYS A 1 87 ? 3.519 22.136 -2.720 1.00 48.75 87 LYS A CA 1
ATOM 729 C C . LYS A 1 87 ? 4.984 22.161 -3.123 1.00 48.75 87 LYS A C 1
ATOM 731 O O . LYS A 1 87 ? 5.812 22.473 -2.238 1.00 48.75 87 LYS A O 1
#

Foldseek 3Di:
DDDCPVAFAQPVPDPDFFRHWADDPDPVVQVVQVVNQWDFDDDVGTTIGRDVVDDDDDPVPDDDDPVNVVVVVVDVPDDDDDDDDDD

InterPro domains:
  IPR004616 Leucyl/phenylalanyl-tRNA-protein transferase [PF03588] (27-76)
  IPR016181 Acyl-CoA N-acyltransferase [SSF55729] (15-76)
  IPR042221 Leucyl/phenylalanyl-tRNA-protein transferase, N-terminal [G3DSA:3.30.70.3550] (3-50)

pLDDT: mean 86.03, std 11.63, range [48.75, 96.56]

Secondary structure (DSSP, 8-state):
----TTTS--TTT-SSSEEEE-----HHHHHHHHHTT-EE--SSS-EEE--SSPP---GGG----HHHHHHHHHTT-----------